Protein AF-A0A930QGH1-F1 (afdb_monomer)

Secondary structure (DSSP, 8-state):
-HHHHHTB-TTS-B---EEEEESSEEETTSTT--GGGGTS--TTEEEE-TTSTTEEEE-TT-HHHHHHHSSSTTSHHHHHHHTT-SEEEEE-TTHHHHHHH--

Structure (mmCIF, N/CA/C/O backbone):
data_AF-A0A930QGH1-F1
#
_entry.id   AF-A0A930QGH1-F1
#
loop_
_atom_site.group_PDB
_atom_site.id
_atom_site.type_symbol
_atom_site.label_atom_id
_atom_site.label_alt_id
_atom_site.label_comp_id
_atom_site.label_asym_id
_atom_site.label_entity_id
_atom_site.label_seq_id
_atom_site.pdbx_PDB_ins_code
_atom_site.Cartn_x
_atom_site.Cartn_y
_atom_site.Cartn_z
_atom_site.occupancy
_atom_site.B_iso_or_equiv
_atom_site.auth_seq_id
_atom_site.auth_comp_id
_atom_site.auth_asym_id
_atom_site.auth_atom_id
_atom_site.pdbx_PDB_model_num
ATOM 1 N N . ALA A 1 1 ? -9.282 -12.373 17.435 1.00 81.69 1 ALA A N 1
ATOM 2 C CA . ALA A 1 1 ? -8.137 -11.911 16.624 1.00 81.69 1 ALA A CA 1
ATOM 3 C C . ALA A 1 1 ? 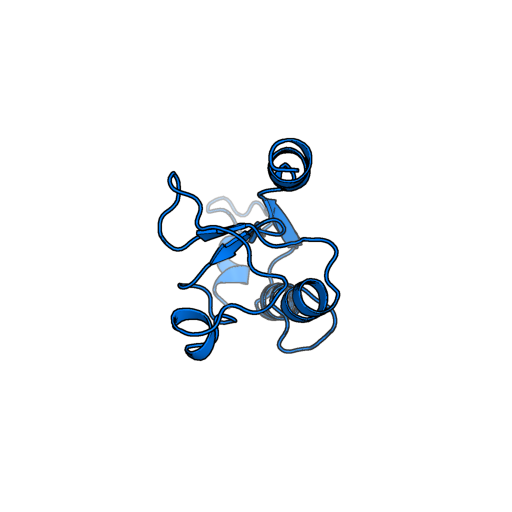-7.399 -10.805 17.374 1.00 81.69 1 ALA A C 1
ATOM 5 O O . ALA A 1 1 ? -8.050 -10.053 18.093 1.00 81.69 1 ALA A O 1
ATOM 6 N N . GLU A 1 2 ? -6.075 -10.709 17.233 1.00 95.25 2 GLU A N 1
ATOM 7 C CA . GLU A 1 2 ? -5.235 -9.706 17.920 1.00 95.25 2 GLU A CA 1
ATOM 8 C C . GLU A 1 2 ? -5.699 -8.260 17.659 1.00 95.25 2 GLU A C 1
ATOM 10 O O . GLU A 1 2 ? -5.768 -7.441 18.574 1.00 95.25 2 GLU A O 1
ATOM 15 N N . THR A 1 3 ? -6.145 -7.967 16.437 1.00 97.00 3 THR A N 1
ATOM 16 C CA . THR A 1 3 ? -6.720 -6.669 16.051 1.00 97.00 3 THR A CA 1
ATOM 17 C C . THR A 1 3 ? -7.930 -6.275 16.902 1.00 97.00 3 THR A C 1
ATOM 19 O O . THR A 1 3 ? -8.034 -5.127 17.329 1.00 97.00 3 THR A O 1
ATOM 22 N N . ALA A 1 4 ? -8.810 -7.220 17.250 1.00 96.38 4 ALA A N 1
ATOM 23 C CA . ALA A 1 4 ? -9.957 -6.951 18.119 1.00 96.38 4 ALA A CA 1
ATOM 24 C C . ALA A 1 4 ? -9.531 -6.556 19.544 1.00 96.38 4 ALA A C 1
ATOM 26 O O . ALA A 1 4 ? -10.135 -5.665 20.141 1.00 96.38 4 ALA A O 1
ATOM 27 N N . ARG A 1 5 ? -8.461 -7.171 20.068 1.00 96.62 5 ARG A N 1
ATOM 28 C CA . ARG A 1 5 ? -7.883 -6.823 21.376 1.00 96.62 5 ARG A CA 1
ATOM 29 C C . ARG A 1 5 ? -7.311 -5.409 21.354 1.00 96.62 5 ARG A C 1
ATOM 31 O O . ARG A 1 5 ? -7.575 -4.626 22.260 1.00 96.62 5 ARG A O 1
ATOM 38 N N . LEU A 1 6 ? -6.581 -5.058 20.296 1.00 96.81 6 LEU A N 1
ATOM 39 C CA . LEU A 1 6 ? -5.945 -3.747 20.156 1.00 96.81 6 LEU A CA 1
ATOM 40 C C . LEU A 1 6 ? -6.942 -2.587 20.043 1.00 96.81 6 LEU A C 1
ATOM 42 O O . LEU A 1 6 ? -6.578 -1.465 20.400 1.00 96.81 6 LEU A O 1
ATOM 46 N N . LYS A 1 7 ? -8.180 -2.821 19.595 1.00 97.56 7 LYS A N 1
ATOM 47 C CA . LYS A 1 7 ? -9.234 -1.790 19.520 1.00 97.56 7 LYS A CA 1
ATOM 48 C C . LYS A 1 7 ? -9.779 -1.365 20.886 1.00 97.56 7 LYS A C 1
ATOM 50 O O . LYS A 1 7 ? -10.416 -0.315 20.981 1.00 97.56 7 LYS A O 1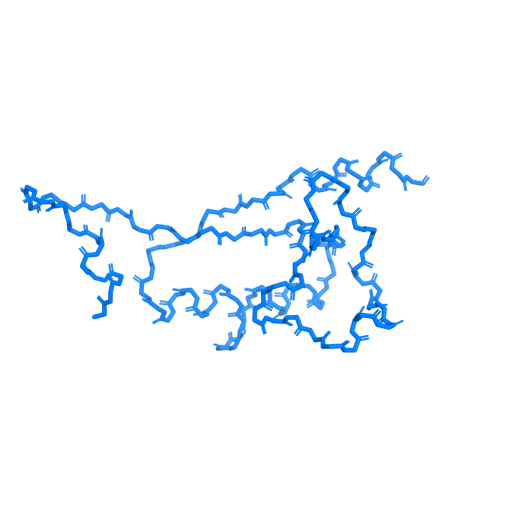
ATOM 55 N N . VAL A 1 8 ? -9.520 -2.136 21.944 1.00 97.69 8 VAL A N 1
ATOM 56 C CA . VAL A 1 8 ? -9.971 -1.841 23.310 1.00 97.69 8 VAL A CA 1
ATOM 57 C C . VAL A 1 8 ? -8.782 -1.394 24.160 1.00 97.69 8 VAL A C 1
ATOM 59 O O . VAL A 1 8 ? -7.756 -2.063 24.246 1.00 97.69 8 VAL A O 1
ATOM 62 N N . LYS A 1 9 ? -8.904 -0.223 24.783 1.00 96.50 9 LYS A N 1
ATOM 63 C CA . LYS A 1 9 ? -7.918 0.324 25.721 1.00 96.50 9 LYS A CA 1
ATOM 64 C C . LYS A 1 9 ? -8.043 -0.372 27.078 1.00 96.50 9 LYS A C 1
ATOM 66 O O . LYS A 1 9 ? -9.101 -0.892 27.419 1.00 96.50 9 LYS A O 1
ATOM 71 N N . ALA A 1 10 ? -7.001 -0.289 27.904 1.00 95.38 10 ALA A N 1
ATOM 72 C CA . ALA A 1 10 ? -7.006 -0.867 29.253 1.00 95.38 10 ALA A CA 1
ATOM 73 C C . ALA A 1 10 ? -8.158 -0.354 30.147 1.00 95.38 10 ALA A C 1
ATOM 75 O O . ALA A 1 10 ? -8.616 -1.069 31.029 1.00 95.38 10 ALA A O 1
ATOM 76 N N . ASN A 1 11 ? -8.658 0.860 29.893 1.00 96.62 11 ASN A N 1
ATOM 77 C CA . ASN A 1 11 ? -9.787 1.459 30.612 1.00 96.62 11 ASN A CA 1
ATOM 78 C C . ASN A 1 11 ? -11.166 1.166 29.982 1.00 96.62 11 ASN A C 1
ATOM 80 O O . ASN A 1 11 ? -12.139 1.836 30.312 1.00 96.62 11 ASN A O 1
ATOM 84 N N . GLY A 1 12 ? -11.253 0.239 29.023 1.00 96.50 12 GLY A N 1
ATOM 85 C CA . GLY A 1 12 ? -12.493 -0.112 28.322 1.00 96.50 12 GLY A CA 1
ATOM 86 C C . GLY A 1 12 ? -12.894 0.837 27.185 1.00 96.50 12 GLY A C 1
ATOM 87 O O . GLY A 1 12 ? -13.831 0.540 26.445 1.00 96.50 12 GLY A O 1
ATOM 88 N N . GLY A 1 13 ? -12.184 1.953 26.989 1.00 97.94 13 GLY A N 1
ATOM 89 C CA . GLY A 1 13 ? -12.426 2.852 25.860 1.00 97.94 13 GLY A CA 1
ATOM 90 C C . GLY A 1 13 ? -12.093 2.196 24.515 1.00 97.94 13 GLY A C 1
ATOM 91 O O . GLY A 1 13 ? -11.143 1.422 24.411 1.00 97.94 13 GLY A O 1
ATOM 92 N N . LYS A 1 14 ? -12.837 2.536 23.460 1.00 97.62 14 LYS A N 1
ATOM 93 C CA . LYS A 1 14 ? -12.564 2.062 22.093 1.00 97.62 14 LYS A CA 1
ATOM 94 C C . LYS A 1 14 ? -11.626 3.021 21.349 1.00 97.62 14 LYS A C 1
ATOM 96 O O . LYS A 1 14 ? -11.580 4.215 21.651 1.00 97.62 14 LYS A O 1
ATOM 101 N N . ARG A 1 15 ? -10.866 2.507 20.382 1.00 97.12 15 ARG A N 1
ATOM 102 C CA . ARG A 1 15 ? -10.087 3.294 19.409 1.00 97.12 15 ARG A CA 1
ATOM 103 C C . ARG A 1 15 ? -10.159 2.657 18.029 1.00 97.12 15 ARG A C 1
ATOM 105 O O . ARG A 1 15 ? -10.315 1.442 17.934 1.00 97.12 15 ARG A O 1
ATOM 112 N N . LEU A 1 16 ? -9.986 3.485 17.002 1.00 97.88 16 LEU A N 1
ATOM 113 C CA . LEU A 1 16 ? -9.712 2.998 15.657 1.00 97.88 16 LEU A CA 1
ATOM 114 C C . LEU A 1 16 ? -8.320 2.370 15.623 1.00 97.88 16 LEU A C 1
ATOM 116 O O . LEU A 1 16 ? -7.373 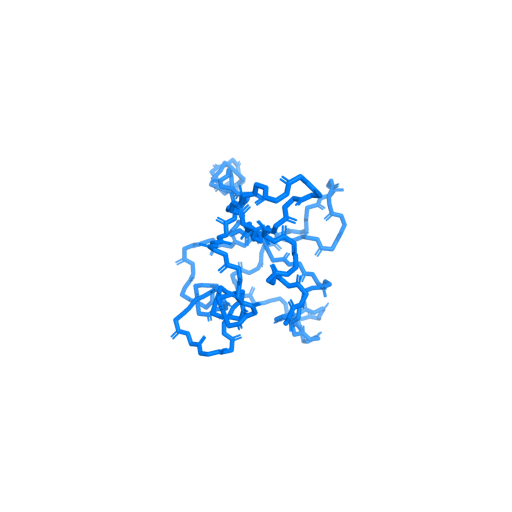2.906 16.207 1.00 97.88 16 LEU A O 1
ATOM 120 N N . LEU A 1 17 ? -8.214 1.239 14.941 1.00 97.94 17 LEU A N 1
ATOM 121 C CA . LEU A 1 17 ? -6.958 0.575 14.645 1.00 97.94 17 LEU A CA 1
ATOM 122 C C . LEU A 1 17 ? -6.683 0.690 13.147 1.00 97.94 17 LEU A C 1
ATOM 124 O O . LEU A 1 17 ? -7.347 0.037 12.343 1.00 97.94 17 LEU A O 1
ATOM 128 N N . LEU A 1 18 ? -5.699 1.512 12.788 1.00 98.31 18 LEU A N 1
ATOM 129 C CA . LEU A 1 18 ? -5.272 1.711 11.406 1.00 98.31 18 LEU A CA 1
ATOM 130 C C . LEU A 1 18 ? -3.968 0.955 11.145 1.00 98.31 18 LEU A C 1
ATOM 132 O O . LEU A 1 18 ? -3.079 0.948 11.998 1.00 98.31 18 LEU A O 1
ATOM 136 N N . SER A 1 19 ? -3.859 0.328 9.976 1.00 98.06 19 SER A N 1
ATOM 137 C CA . SER A 1 19 ? -2.610 -0.276 9.506 1.00 98.06 19 SER A CA 1
ATOM 138 C C . SER A 1 19 ? -1.809 0.743 8.704 1.00 98.06 19 SER A C 1
ATOM 140 O O . SER A 1 19 ? -2.370 1.463 7.884 1.00 98.06 19 SER A O 1
ATOM 142 N N . TYR A 1 20 ? -0.499 0.802 8.904 1.00 98.00 20 TYR A N 1
ATOM 143 C CA . TYR A 1 20 ? 0.374 1.578 8.029 1.00 98.00 20 TYR A CA 1
ATOM 144 C C . TYR A 1 20 ? 0.428 0.942 6.631 1.00 98.00 20 TYR A C 1
ATOM 146 O O . TYR A 1 20 ? 0.684 -0.260 6.504 1.00 98.00 20 TYR A O 1
ATOM 154 N N . MET A 1 21 ? 0.256 1.748 5.584 1.00 98.00 21 MET A N 1
ATOM 155 C CA . MET A 1 21 ? 0.378 1.317 4.194 1.00 98.00 21 MET A CA 1
ATOM 156 C C . MET A 1 21 ? 1.068 2.396 3.356 1.00 98.00 21 MET A C 1
ATOM 158 O O . MET A 1 21 ? 0.500 3.457 3.119 1.00 98.00 21 MET A O 1
ATOM 162 N N . SER A 1 22 ? 2.276 2.109 2.867 1.00 97.88 22 SER A N 1
ATOM 163 C CA . SER A 1 22 ? 2.913 2.960 1.858 1.00 97.88 22 SER A CA 1
ATOM 164 C C . SER A 1 22 ? 2.211 2.784 0.513 1.00 97.88 22 SER A C 1
ATOM 166 O O . SER A 1 22 ? 1.969 1.653 0.088 1.00 97.88 22 SER A O 1
ATOM 168 N N . VAL A 1 23 ? 1.879 3.897 -0.142 1.00 98.06 23 VAL A N 1
ATOM 169 C CA . VAL A 1 23 ? 1.281 3.914 -1.489 1.00 98.06 23 VAL A CA 1
ATOM 170 C C . VAL A 1 23 ? 2.214 4.511 -2.542 1.00 98.06 23 VAL A C 1
ATOM 172 O O . VAL A 1 23 ? 1.964 4.353 -3.735 1.00 98.06 23 VAL A O 1
ATOM 175 N N . GLY A 1 24 ? 3.289 5.177 -2.114 1.00 98.06 24 GLY A N 1
ATOM 176 C CA . GLY A 1 24 ? 4.316 5.748 -2.988 1.00 98.06 24 GLY A CA 1
ATOM 177 C C . GLY A 1 24 ? 5.604 4.928 -3.081 1.00 98.06 24 GLY A C 1
ATOM 178 O O . GLY A 1 24 ? 6.458 5.234 -3.913 1.00 98.06 24 GLY A O 1
ATOM 179 N N . GLU A 1 25 ? 5.757 3.891 -2.254 1.00 98.31 25 GLU A N 1
ATOM 180 C CA . GLU A 1 25 ? 6.915 2.994 -2.259 1.00 98.31 25 GLU A CA 1
ATOM 181 C C . GLU A 1 25 ? 6.504 1.527 -2.129 1.00 98.31 25 GLU A C 1
ATOM 183 O O . GLU A 1 25 ? 5.627 1.170 -1.339 1.00 98.31 25 GLU A O 1
ATOM 188 N N . ALA A 1 26 ? 7.206 0.673 -2.869 1.00 98.31 26 ALA A N 1
ATOM 189 C CA . ALA A 1 26 ? 7.219 -0.763 -2.649 1.00 98.31 26 ALA A 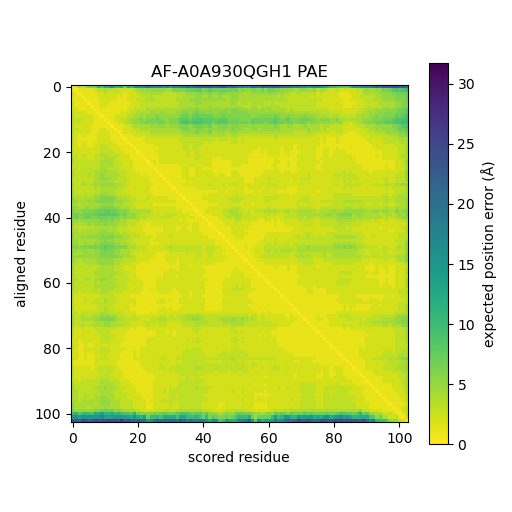CA 1
ATOM 190 C C . ALA A 1 26 ? 8.404 -1.135 -1.755 1.00 98.31 26 ALA A C 1
ATOM 192 O O . ALA A 1 26 ? 9.450 -0.491 -1.821 1.00 98.31 26 ALA A O 1
ATOM 193 N N . ALA A 1 27 ? 8.259 -2.177 -0.940 1.00 98.06 27 ALA A N 1
ATOM 194 C CA . ALA A 1 27 ? 9.318 -2.611 -0.035 1.00 98.06 27 ALA A CA 1
ATOM 195 C C . ALA A 1 27 ? 9.59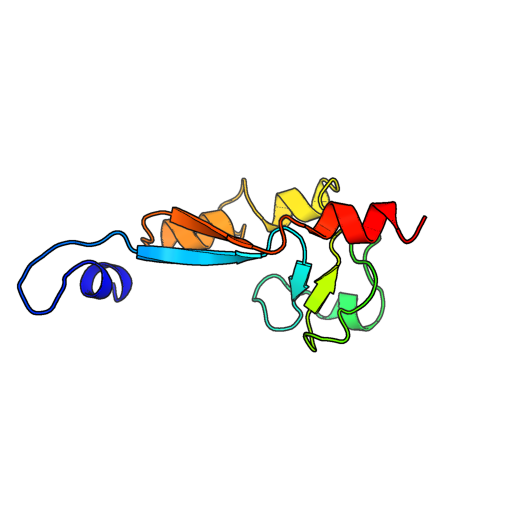2 -4.115 -0.131 1.00 98.06 27 ALA A C 1
ATOM 197 O O . ALA A 1 27 ? 8.657 -4.918 -0.163 1.00 98.06 27 ALA A O 1
ATOM 198 N N . ASP A 1 28 ? 10.871 -4.487 -0.136 1.00 97.75 28 ASP A N 1
ATOM 199 C CA . ASP A 1 28 ? 11.334 -5.866 -0.353 1.00 97.75 28 ASP A CA 1
ATOM 200 C C . ASP A 1 28 ? 11.058 -6.826 0.805 1.00 97.75 28 ASP A C 1
ATOM 202 O O . ASP A 1 28 ? 10.962 -8.039 0.623 1.00 97.75 28 ASP A O 1
ATOM 206 N N . TYR A 1 29 ? 10.817 -6.274 1.985 1.00 96.12 29 TYR A N 1
ATOM 207 C CA . TYR A 1 29 ? 10.403 -6.999 3.178 1.00 96.12 29 TYR A CA 1
ATOM 208 C C . TYR A 1 29 ? 8.876 -7.144 3.305 1.00 96.12 29 TYR A C 1
ATOM 210 O O . TYR A 1 29 ? 8.387 -7.620 4.334 1.00 96.12 29 TYR A O 1
ATOM 218 N N . ARG A 1 30 ? 8.083 -6.710 2.310 1.00 96.62 30 ARG A N 1
ATOM 219 C CA . ARG A 1 30 ? 6.615 -6.852 2.329 1.00 96.62 30 ARG A CA 1
ATOM 220 C C . ARG A 1 30 ? 6.165 -8.165 1.677 1.00 96.62 30 ARG A C 1
ATOM 222 O O . ARG A 1 30 ? 6.790 -8.614 0.722 1.00 96.62 30 ARG A O 1
ATOM 229 N N . PRO A 1 31 ? 5.032 -8.750 2.114 1.00 94.38 31 PRO A N 1
ATOM 230 C CA . PRO A 1 31 ? 4.565 -10.045 1.603 1.00 94.38 31 PRO A CA 1
ATOM 231 C C . PRO A 1 31 ? 4.265 -10.092 0.099 1.00 94.38 31 PRO A C 1
ATOM 233 O O . PRO A 1 31 ? 4.295 -11.168 -0.485 1.00 94.38 31 PRO A O 1
ATOM 236 N N . TYR A 1 32 ? 3.961 -8.950 -0.527 1.00 95.81 32 TYR A N 1
ATOM 237 C CA . TYR A 1 32 ? 3.695 -8.878 -1.966 1.00 95.81 32 TYR A CA 1
ATOM 238 C C . TYR A 1 32 ? 4.971 -8.894 -2.823 1.00 95.81 32 TYR A C 1
ATOM 240 O O . TYR A 1 32 ? 4.873 -8.974 -4.049 1.00 95.81 32 TYR A O 1
ATOM 248 N N . TRP A 1 33 ? 6.156 -8.742 -2.216 1.00 97.88 33 TRP A N 1
ATOM 249 C CA . TRP A 1 33 ? 7.406 -8.658 -2.962 1.00 97.88 33 TRP A CA 1
ATOM 250 C C . TRP A 1 33 ? 7.718 -9.985 -3.646 1.00 97.88 33 TRP A C 1
ATOM 252 O O . TRP A 1 33 ? 7.698 -11.046 -3.020 1.00 97.88 33 TRP A O 1
ATOM 262 N N . LYS A 1 34 ? 8.040 -9.930 -4.939 1.00 97.44 34 LYS A N 1
ATOM 263 C CA . LYS A 1 34 ? 8.430 -11.114 -5.706 1.00 97.44 34 LYS A CA 1
ATOM 264 C C . LYS A 1 34 ? 9.946 -11.186 -5.805 1.00 97.44 34 LYS A C 1
ATOM 266 O O . LYS A 1 34 ? 10.590 -10.207 -6.166 1.00 97.44 34 LYS A O 1
ATOM 271 N N . ALA A 1 35 ? 10.511 -12.367 -5.552 1.00 96.81 35 ALA A N 1
ATOM 272 C CA . ALA A 1 35 ? 11.961 -12.587 -5.588 1.00 96.81 35 ALA A CA 1
ATOM 273 C C . ALA A 1 35 ? 12.604 -12.188 -6.932 1.00 96.81 35 ALA A C 1
ATOM 275 O O . ALA A 1 35 ? 13.744 -11.734 -6.962 1.00 96.81 35 ALA A O 1
ATOM 276 N N . GLU A 1 36 ? 11.849 -12.309 -8.025 1.00 97.38 36 GLU A N 1
ATOM 277 C CA . GLU A 1 36 ? 12.241 -11.940 -9.393 1.00 97.38 36 GLU A CA 1
ATOM 278 C C . GLU A 1 36 ? 12.611 -10.449 -9.513 1.00 97.38 36 GLU A C 1
ATOM 280 O O . GLU A 1 36 ? 13.499 -10.084 -10.282 1.00 97.38 36 GLU A O 1
ATOM 285 N N . TRP A 1 37 ? 12.002 -9.580 -8.695 1.00 97.31 37 TRP A N 1
ATOM 286 C CA . TRP A 1 37 ? 12.255 -8.134 -8.707 1.00 97.31 37 TRP A CA 1
ATOM 287 C C . TRP A 1 37 ? 13.644 -7.754 -8.181 1.00 97.31 37 TRP A C 1
ATOM 289 O O . TRP A 1 37 ? 14.104 -6.638 -8.420 1.00 97.31 37 TRP A O 1
ATOM 299 N N . ASN A 1 38 ? 14.340 -8.678 -7.508 1.00 94.94 38 ASN A N 1
ATOM 300 C CA . ASN A 1 38 ? 15.722 -8.478 -7.065 1.00 94.94 38 ASN A CA 1
ATOM 301 C C . ASN A 1 38 ? 16.713 -8.492 -8.237 1.00 94.94 38 ASN A C 1
ATOM 303 O O . ASN A 1 38 ? 17.792 -7.912 -8.136 1.00 94.94 38 ASN A O 1
ATOM 307 N N . THR A 1 39 ? 16.358 -9.165 -9.334 1.00 95.88 39 THR A N 1
ATOM 308 C CA . THR A 1 39 ? 17.188 -9.279 -10.540 1.00 95.88 39 THR A CA 1
ATOM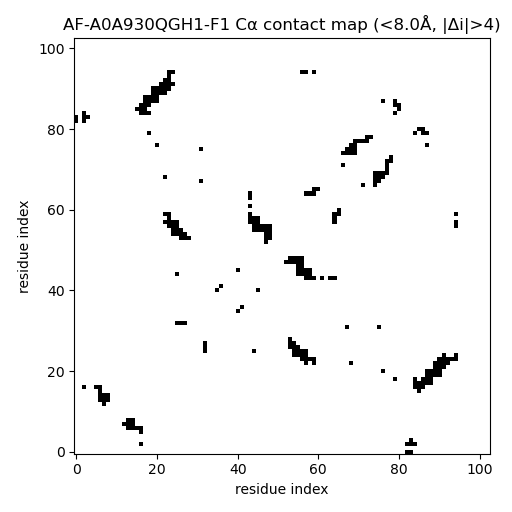 309 C C . THR A 1 39 ? 16.633 -8.465 -11.699 1.00 95.88 39 THR A C 1
ATOM 311 O O . THR A 1 39 ? 17.400 -7.828 -12.415 1.00 95.88 39 THR A O 1
ATOM 314 N N . GLU A 1 40 ? 15.312 -8.454 -11.872 1.00 96.31 40 GLU A N 1
ATOM 315 C CA . GLU A 1 40 ? 14.631 -7.747 -12.953 1.00 96.31 40 GLU A CA 1
ATOM 316 C C . GLU A 1 40 ? 13.467 -6.939 -12.381 1.00 96.31 40 GLU A C 1
ATOM 318 O O . GLU A 1 40 ? 12.398 -7.462 -12.057 1.00 96.31 40 GLU A O 1
ATOM 323 N N . ARG A 1 41 ? 13.690 -5.631 -12.221 1.00 95.06 41 ARG A N 1
ATOM 324 C CA . ARG A 1 41 ? 12.682 -4.736 -11.654 1.00 95.06 41 ARG A CA 1
ATOM 325 C C . ARG A 1 41 ? 11.550 -4.514 -12.663 1.00 95.06 41 ARG A C 1
ATOM 327 O O . ARG A 1 41 ? 11.828 -4.170 -13.814 1.00 95.06 41 ARG A O 1
ATOM 334 N N . PRO A 1 42 ? 10.277 -4.649 -12.249 1.00 97.56 42 PRO A N 1
ATOM 335 C CA . PRO A 1 42 ? 9.160 -4.340 -13.123 1.00 97.56 42 PRO A CA 1
ATOM 336 C C . PRO A 1 42 ? 9.161 -2.846 -13.442 1.00 97.56 42 PRO A C 1
ATOM 338 O O . PRO A 1 42 ? 9.624 -2.026 -12.651 1.00 97.56 42 PRO A O 1
ATOM 341 N N . HIS A 1 43 ? 8.579 -2.473 -14.581 1.00 97.38 43 HIS A N 1
ATOM 342 C CA . HIS A 1 43 ? 8.620 -1.088 -15.041 1.00 97.38 43 HIS A CA 1
ATOM 343 C C . HIS A 1 43 ? 7.996 -0.090 -14.051 1.00 97.38 43 HIS A C 1
ATOM 345 O O . HIS A 1 43 ? 8.256 1.094 -14.152 1.00 97.38 43 HIS A O 1
ATOM 351 N N . TRP A 1 44 ? 7.139 -0.492 -13.120 1.00 97.75 44 TRP A N 1
ATOM 352 C CA . TRP A 1 44 ? 6.555 0.434 -12.149 1.00 97.75 44 TRP A CA 1
ATOM 353 C C . TRP A 1 44 ? 7.435 0.650 -10.911 1.00 97.75 44 TRP A C 1
ATOM 355 O O . TRP A 1 44 ? 7.164 1.561 -10.134 1.00 97.75 44 TRP A O 1
ATOM 365 N N . LEU A 1 45 ? 8.499 -0.132 -10.733 1.00 97.94 45 LEU A N 1
ATOM 366 C CA . LEU A 1 45 ? 9.442 -0.010 -9.627 1.00 97.94 45 LEU A CA 1
ATOM 367 C C . LEU A 1 45 ? 10.625 0.869 -10.056 1.00 97.94 45 LEU A C 1
ATOM 369 O O . LEU A 1 45 ? 11.350 0.535 -10.991 1.00 97.94 45 LEU A O 1
ATOM 373 N N . ALA A 1 46 ? 10.796 2.013 -9.402 1.00 96.31 46 ALA A N 1
ATOM 374 C CA . ALA A 1 46 ? 11.868 2.966 -9.670 1.00 96.31 46 ALA A CA 1
ATOM 375 C C . ALA A 1 46 ? 13.057 2.748 -8.711 1.00 96.31 46 ALA A C 1
ATOM 377 O O . ALA A 1 46 ? 13.318 1.627 -8.265 1.00 96.31 46 ALA A O 1
ATOM 378 N N . GLU A 1 47 ? 13.823 3.805 -8.443 1.00 95.75 47 GLU A N 1
ATOM 379 C CA . GLU A 1 47 ? 15.061 3.699 -7.673 1.00 95.75 47 GLU A CA 1
ATOM 380 C C . GLU A 1 47 ? 14.825 3.405 -6.183 1.00 95.75 47 GLU A C 1
ATOM 382 O O . GLU A 1 47 ? 13.777 3.775 -5.630 1.00 95.75 47 GLU A O 1
ATOM 387 N N . PRO A 1 48 ? 15.793 2.740 -5.517 1.00 96.19 48 PRO A N 1
ATOM 388 C CA . PRO A 1 48 ? 15.762 2.560 -4.074 1.00 96.19 48 PRO A CA 1
ATOM 389 C C . PRO A 1 48 ? 15.785 3.913 -3.361 1.00 96.19 48 PRO A C 1
ATOM 391 O O . PRO A 1 48 ? 16.448 4.856 -3.796 1.00 96.19 48 PRO A O 1
ATOM 394 N N . ASN A 1 49 ? 15.093 3.989 -2.231 1.00 95.50 49 ASN A N 1
ATOM 395 C CA . ASN A 1 49 ? 15.163 5.124 -1.330 1.00 95.50 49 ASN A CA 1
ATOM 396 C C . ASN A 1 49 ? 16.431 4.996 -0.456 1.00 95.50 49 ASN A C 1
ATOM 398 O O . ASN A 1 49 ? 16.503 4.087 0.373 1.00 95.50 49 ASN A O 1
ATOM 402 N N . PRO A 1 50 ? 17.438 5.880 -0.599 1.00 94.19 50 PRO A N 1
ATOM 403 C CA . PRO A 1 50 ? 18.673 5.786 0.180 1.00 94.19 50 PRO A CA 1
ATOM 404 C C . PRO A 1 50 ? 18.463 6.041 1.680 1.00 94.19 50 PRO A C 1
ATOM 406 O O . PRO A 1 50 ? 19.269 5.591 2.490 1.00 94.19 50 PRO A O 1
ATOM 409 N N . GLU A 1 51 ? 17.390 6.738 2.060 1.00 94.44 51 GLU A N 1
ATOM 410 C CA . GLU A 1 51 ? 17.047 7.011 3.460 1.00 94.44 51 GLU A CA 1
ATOM 411 C C . GLU A 1 51 ? 16.320 5.829 4.118 1.00 94.44 51 GLU A C 1
ATOM 413 O O . GLU A 1 51 ? 16.320 5.706 5.343 1.00 94.44 51 GLU A O 1
ATOM 418 N N . TRP A 1 52 ? 15.741 4.933 3.310 1.00 95.38 52 TRP A N 1
ATOM 419 C CA . TRP A 1 52 ? 14.967 3.777 3.759 1.00 95.38 52 TRP A CA 1
ATOM 420 C C . TRP A 1 52 ? 15.387 2.506 3.009 1.00 95.38 52 TRP A C 1
ATOM 422 O O . TRP A 1 52 ? 14.776 2.145 2.000 1.00 95.38 52 TRP A O 1
ATOM 432 N N . PRO A 1 53 ? 16.420 1.795 3.502 1.00 96.62 53 PRO A N 1
ATOM 433 C CA . PRO A 1 53 ? 16.893 0.561 2.888 1.00 96.62 53 PRO A CA 1
ATOM 434 C C . PRO A 1 53 ? 15.776 -0.472 2.706 1.00 96.62 53 PRO A C 1
ATOM 436 O O . PRO A 1 53 ? 15.009 -0.749 3.629 1.00 96.62 53 PRO A O 1
ATOM 439 N N . GLY A 1 54 ? 15.705 -1.042 1.504 1.00 96.81 54 GLY A N 1
ATOM 440 C CA . GLY A 1 54 ? 14.675 -2.004 1.108 1.00 96.81 54 GLY A CA 1
ATOM 441 C C . GLY A 1 54 ? 13.374 -1.375 0.603 1.00 96.81 54 GLY A C 1
ATOM 442 O O . GLY A 1 54 ? 12.512 -2.101 0.112 1.00 96.81 54 GLY A O 1
ATOM 443 N N . SER A 1 55 ? 13.229 -0.047 0.662 1.00 97.81 55 SER A N 1
ATOM 444 C CA . SER A 1 55 ? 12.132 0.684 0.020 1.00 97.81 55 SER A CA 1
ATOM 445 C C . SER A 1 55 ? 12.546 1.221 -1.350 1.00 97.81 55 SER A C 1
ATOM 447 O O . SER A 1 55 ? 13.676 1.659 -1.555 1.00 97.81 55 SER A O 1
ATOM 449 N N . TYR A 1 56 ? 11.609 1.229 -2.292 1.00 97.88 56 TYR A N 1
ATOM 450 C CA . TYR A 1 56 ? 11.807 1.625 -3.685 1.00 97.88 56 TYR A CA 1
ATOM 451 C C . TYR A 1 56 ? 10.635 2.487 -4.133 1.00 97.88 56 TYR A C 1
ATOM 453 O O . TYR A 1 56 ? 9.479 2.122 -3.900 1.00 97.88 56 TYR A O 1
ATOM 461 N N . LYS A 1 57 ? 10.900 3.612 -4.808 1.00 97.88 57 LYS A N 1
ATOM 462 C CA . LYS A 1 57 ? 9.826 4.482 -5.309 1.00 97.88 57 LYS A CA 1
ATOM 463 C C . LYS A 1 57 ? 8.945 3.704 -6.287 1.00 97.88 57 LYS A C 1
ATOM 465 O O . LYS A 1 57 ? 9.439 3.100 -7.234 1.00 97.88 57 LYS A O 1
ATOM 470 N N . ALA A 1 58 ? 7.635 3.720 -6.074 1.00 98.06 58 ALA A N 1
ATOM 471 C CA . ALA A 1 58 ? 6.669 3.115 -6.981 1.00 98.06 58 ALA A CA 1
ATOM 472 C C . ALA A 1 58 ? 6.104 4.196 -7.905 1.00 98.06 58 ALA A C 1
ATOM 474 O O . ALA A 1 58 ? 5.697 5.266 -7.449 1.00 98.06 58 ALA A O 1
ATOM 475 N N . ARG A 1 59 ? 6.047 3.923 -9.211 1.00 97.81 59 ARG A N 1
ATOM 476 C CA . ARG A 1 59 ? 5.303 4.731 -10.186 1.00 97.81 59 ARG A CA 1
ATOM 477 C C . ARG A 1 59 ? 3.825 4.580 -9.861 1.00 97.81 59 ARG A C 1
ATOM 479 O O . ARG A 1 59 ? 3.143 3.719 -10.408 1.00 97.81 59 ARG A O 1
ATOM 486 N N . TYR A 1 60 ? 3.359 5.409 -8.934 1.00 97.44 60 TYR A N 1
ATOM 487 C CA . TYR A 1 60 ? 2.086 5.254 -8.232 1.00 97.44 60 TYR A CA 1
ATOM 488 C C . TYR A 1 60 ? 0.855 5.291 -9.142 1.00 97.44 60 TYR A C 1
ATOM 490 O O . TYR A 1 60 ? -0.234 4.987 -8.688 1.00 97.44 60 TYR A O 1
ATOM 498 N N . TRP A 1 61 ? 1.010 5.676 -10.408 1.00 97.44 61 TRP A N 1
ATOM 499 C CA . TRP A 1 61 ? -0.042 5.681 -11.423 1.00 97.44 61 TRP A CA 1
ATOM 500 C C . TRP A 1 61 ? -0.151 4.368 -12.218 1.00 97.44 61 TRP A C 1
ATOM 502 O O . TRP A 1 61 ? -1.058 4.235 -13.038 1.00 97.44 61 TRP A O 1
ATOM 512 N N . SER A 1 62 ? 0.777 3.420 -12.044 1.00 98.38 62 SER A N 1
ATOM 513 C CA . SER A 1 62 ? 0.750 2.132 -12.745 1.00 98.38 62 SER A CA 1
ATOM 514 C C . SER A 1 62 ? -0.400 1.259 -12.246 1.00 98.38 62 SER A C 1
ATOM 516 O O . SER A 1 62 ? -0.649 1.141 -11.045 1.00 98.38 62 SER A O 1
ATOM 518 N N . LYS A 1 63 ? -1.076 0.597 -13.192 1.00 98.31 63 LYS A N 1
ATOM 519 C CA . LYS A 1 63 ? -2.150 -0.346 -12.881 1.00 98.31 63 LYS A CA 1
ATOM 520 C C . LYS A 1 63 ? -1.629 -1.530 -12.066 1.00 98.31 63 LYS A C 1
ATOM 522 O O . LYS A 1 63 ? -2.279 -1.942 -11.118 1.00 98.31 63 LYS A O 1
ATOM 527 N N . GLU A 1 64 ? -0.459 -2.053 -12.402 1.00 98.38 64 GLU A N 1
ATOM 528 C CA . GLU A 1 64 ? 0.164 -3.180 -11.712 1.00 98.38 64 GLU A CA 1
ATOM 529 C C . GLU A 1 64 ? 0.457 -2.855 -10.245 1.00 98.38 64 GLU A C 1
ATOM 531 O O . GLU A 1 64 ? 0.298 -3.715 -9.382 1.00 98.38 64 GLU A O 1
ATOM 536 N N . TRP A 1 65 ? 0.831 -1.607 -9.951 1.00 98.44 65 TRP A N 1
ATOM 537 C CA . TRP A 1 65 ? 0.977 -1.150 -8.573 1.00 98.44 65 TRP A CA 1
ATOM 538 C C . TRP A 1 65 ? -0.372 -1.058 -7.852 1.00 98.44 65 TRP A C 1
ATOM 540 O O . TRP A 1 65 ? -0.499 -1.526 -6.723 1.00 98.44 65 TRP A O 1
ATOM 550 N N . HIS A 1 66 ? -1.409 -0.532 -8.509 1.00 98.50 66 HIS A N 1
ATOM 551 C CA . HIS A 1 66 ? -2.763 -0.532 -7.949 1.00 98.50 66 HIS A CA 1
ATOM 552 C C . HIS A 1 66 ? -3.279 -1.945 -7.653 1.00 98.50 66 HIS A C 1
ATOM 554 O O . HIS A 1 66 ? -3.819 -2.162 -6.573 1.00 98.50 66 HIS A O 1
ATOM 560 N N . ASP A 1 67 ? -3.062 -2.902 -8.560 1.00 98.44 67 ASP A N 1
ATOM 561 C CA . ASP A 1 67 ? -3.503 -4.295 -8.407 1.00 98.44 67 ASP A CA 1
ATOM 562 C C . ASP A 1 67 ? -2.823 -4.989 -7.206 1.00 98.44 67 ASP A C 1
ATOM 564 O O . ASP A 1 67 ? -3.411 -5.872 -6.584 1.00 98.44 67 ASP A O 1
ATOM 568 N N . ILE A 1 68 ? -1.596 -4.580 -6.851 1.00 98.31 68 ILE A N 1
ATOM 569 C CA . ILE A 1 68 ? -0.913 -5.024 -5.622 1.00 98.31 68 ILE A CA 1
ATOM 570 C C . ILE A 1 68 ? -1.565 -4.404 -4.381 1.00 98.31 68 ILE A C 1
ATOM 572 O O . ILE A 1 68 ? -1.674 -5.057 -3.340 1.00 98.31 68 ILE A O 1
ATOM 576 N N . LEU A 1 69 ? -1.972 -3.137 -4.466 1.00 98.31 69 LEU A N 1
ATOM 577 C CA . LEU A 1 69 ? -2.505 -2.400 -3.328 1.00 98.31 69 LEU A CA 1
ATOM 578 C C . LEU A 1 69 ? -3.953 -2.763 -3.002 1.00 98.31 69 LEU A C 1
ATOM 580 O O . LEU A 1 69 ? -4.265 -2.868 -1.819 1.00 98.31 69 LEU A O 1
ATOM 584 N N . TYR A 1 70 ? -4.837 -2.931 -3.987 1.00 98.19 70 TYR A N 1
ATOM 585 C CA . TYR A 1 70 ? -6.267 -3.126 -3.732 1.00 98.19 70 TYR A CA 1
ATOM 586 C C . TYR A 1 70 ? -7.021 -3.824 -4.871 1.00 98.19 70 TYR A C 1
ATOM 588 O O . TYR A 1 70 ? -6.591 -3.850 -6.022 1.00 98.19 70 TYR A O 1
ATOM 596 N N . GLY A 1 71 ? -8.223 -4.307 -4.552 1.00 97.19 71 GLY A N 1
ATOM 597 C CA . GLY A 1 71 ? -9.215 -4.759 -5.530 1.00 97.19 71 GLY A CA 1
ATOM 598 C C . GLY A 1 71 ? -9.243 -6.270 -5.746 1.00 97.19 71 GLY A C 1
ATOM 599 O O . GLY A 1 71 ? -9.927 -6.738 -6.657 1.00 97.19 71 GLY A O 1
ATOM 600 N N . SER A 1 72 ? -8.534 -7.040 -4.919 1.00 97.25 72 SER A N 1
ATOM 601 C CA . SER A 1 72 ? -8.595 -8.503 -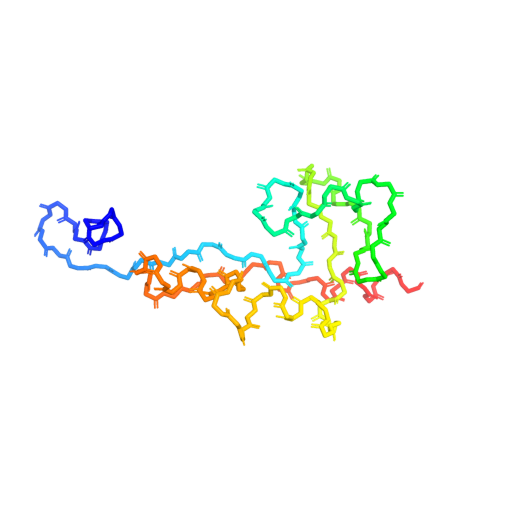4.921 1.00 97.25 72 SER A CA 1
ATOM 602 C C . SER A 1 72 ? -8.349 -9.065 -3.517 1.00 97.25 72 SER A C 1
ATOM 604 O O . SER A 1 72 ? -7.669 -8.413 -2.735 1.00 97.25 72 SER A O 1
ATOM 606 N N . PRO A 1 73 ? -8.836 -10.275 -3.178 1.00 96.94 73 PRO A N 1
ATOM 607 C CA . PRO A 1 73 ? -8.647 -10.859 -1.843 1.00 96.94 73 PRO A CA 1
ATOM 608 C C . PRO A 1 73 ? -7.186 -10.986 -1.384 1.00 96.94 73 PRO A C 1
ATOM 610 O O . PRO A 1 73 ? -6.930 -11.020 -0.182 1.00 96.94 73 PRO A O 1
ATOM 613 N N . ASP A 1 74 ? -6.250 -11.041 -2.333 1.00 95.50 74 ASP A N 1
ATOM 614 C CA . ASP A 1 74 ? -4.813 -11.172 -2.079 1.00 95.50 74 ASP A CA 1
ATOM 615 C C . ASP A 1 74 ? -4.071 -9.820 -2.115 1.00 95.50 74 ASP A C 1
ATOM 617 O O . ASP A 1 74 ? -2.871 -9.763 -1.838 1.00 95.50 74 ASP A O 1
ATOM 6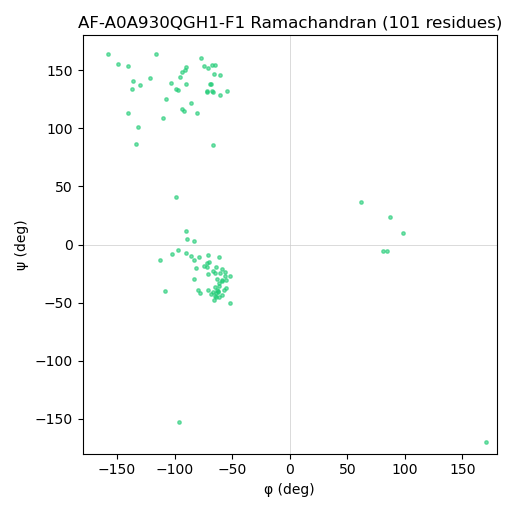21 N N . ALA A 1 75 ? -4.761 -8.723 -2.449 1.00 97.94 75 ALA A N 1
ATOM 622 C CA . ALA A 1 75 ? -4.177 -7.388 -2.481 1.00 97.94 75 ALA A CA 1
ATOM 623 C C . ALA A 1 75 ? -3.953 -6.834 -1.067 1.00 97.94 75 ALA A C 1
ATOM 625 O O . ALA A 1 75 ? -4.624 -7.193 -0.098 1.00 97.94 75 ALA A O 1
ATOM 626 N N . TYR A 1 76 ? -2.985 -5.932 -0.928 1.00 97.81 76 TYR A N 1
ATOM 627 C CA . TYR A 1 76 ? -2.452 -5.561 0.379 1.00 97.81 76 TYR A CA 1
ATOM 628 C C . TYR A 1 76 ? -3.479 -4.875 1.298 1.00 97.81 76 TYR A C 1
ATOM 630 O O . TYR A 1 76 ? -3.562 -5.202 2.484 1.00 97.81 76 TYR A O 1
ATOM 638 N N . LEU A 1 77 ? -4.304 -3.970 0.763 1.00 98.06 77 LEU A N 1
ATOM 639 C CA . LEU A 1 77 ? -5.397 -3.336 1.503 1.00 98.06 77 LEU A CA 1
ATOM 640 C C . LEU A 1 77 ? -6.489 -4.346 1.869 1.00 98.06 77 LEU A C 1
ATOM 642 O O . LEU A 1 77 ? -6.987 -4.323 2.993 1.00 98.06 77 LEU A O 1
ATOM 646 N N . ASP A 1 78 ? -6.836 -5.252 0.960 1.00 97.94 78 ASP A N 1
ATOM 647 C CA . ASP A 1 78 ? -7.840 -6.287 1.200 1.00 97.94 78 ASP A CA 1
ATOM 648 C C . ASP A 1 78 ? -7.401 -7.249 2.317 1.00 97.94 78 ASP A C 1
ATOM 650 O O . ASP A 1 78 ? -8.194 -7.565 3.207 1.00 97.94 78 ASP A O 1
ATOM 654 N N . LEU A 1 79 ? -6.112 -7.604 2.375 1.00 97.19 79 LEU A N 1
ATOM 655 C CA . LEU A 1 79 ? -5.519 -8.355 3.488 1.00 97.19 79 LEU A CA 1
ATOM 656 C C . LEU A 1 79 ? -5.591 -7.582 4.817 1.00 97.19 79 LEU A C 1
ATOM 658 O O . LEU A 1 79 ? -5.892 -8.168 5.861 1.00 97.19 79 LEU A O 1
ATOM 662 N N . ILE A 1 80 ? -5.358 -6.263 4.803 1.00 97.38 80 ILE A N 1
ATOM 663 C CA . ILE A 1 80 ? -5.511 -5.393 5.984 1.00 97.38 80 ILE A CA 1
ATOM 664 C C . ILE A 1 80 ? -6.965 -5.406 6.480 1.00 97.38 80 ILE A C 1
ATOM 666 O O . ILE A 1 80 ? -7.209 -5.547 7.684 1.00 97.38 80 ILE A O 1
ATOM 670 N N . MET A 1 81 ? -7.937 -5.295 5.571 1.00 97.12 81 MET A N 1
ATOM 671 C CA . MET A 1 81 ? -9.358 -5.361 5.918 1.00 97.12 81 MET A CA 1
ATOM 672 C C . MET A 1 81 ? -9.735 -6.740 6.469 1.00 97.12 81 MET A C 1
ATOM 674 O O . MET A 1 81 ? -10.381 -6.825 7.516 1.00 97.12 81 MET A O 1
ATOM 678 N N . ALA A 1 82 ? -9.281 -7.819 5.826 1.00 96.94 82 ALA A N 1
ATOM 679 C CA . ALA A 1 82 ? -9.527 -9.194 6.258 1.00 96.94 82 ALA A CA 1
ATOM 680 C C . ALA A 1 82 ? -8.934 -9.489 7.648 1.00 96.94 82 ALA A C 1
ATOM 682 O O . ALA A 1 82 ? -9.534 -10.216 8.442 1.00 96.94 82 ALA A O 1
ATOM 683 N N . ALA A 1 83 ? -7.799 -8.872 7.994 1.00 96.69 83 ALA A N 1
ATOM 684 C CA . ALA A 1 83 ? -7.205 -8.950 9.329 1.00 96.69 83 ALA A CA 1
ATOM 685 C C . ALA A 1 83 ? -8.002 -8.185 10.411 1.00 96.69 83 ALA A C 1
ATOM 687 O O . ALA A 1 83 ? -7.722 -8.318 11.608 1.00 96.69 83 ALA A O 1
ATOM 688 N N . GLY A 1 84 ? -9.013 -7.401 10.026 1.00 97.62 84 GLY A N 1
ATOM 689 C CA . GLY A 1 84 ? -9.922 -6.711 10.937 1.00 97.62 84 GLY A CA 1
ATOM 690 C C . GLY A 1 84 ? -9.433 -5.342 11.404 1.00 97.62 84 GLY A C 1
ATOM 691 O O . GLY A 1 84 ? -9.859 -4.888 12.469 1.00 97.62 84 GLY A O 1
ATOM 692 N N . PHE A 1 85 ? -8.545 -4.679 10.659 1.00 98.31 85 PHE A N 1
ATOM 693 C CA . PHE A 1 85 ? -8.256 -3.255 10.865 1.00 98.31 85 PHE A CA 1
ATOM 694 C C . PHE A 1 85 ? -9.474 -2.392 10.500 1.00 98.31 85 PHE A C 1
ATOM 696 O O . PHE A 1 85 ? -10.322 -2.804 9.715 1.00 98.31 85 PHE A O 1
ATOM 703 N N . ASP A 1 86 ? -9.581 -1.199 11.089 1.00 97.94 86 ASP A N 1
ATOM 704 C CA . ASP A 1 86 ? -10.650 -0.240 10.763 1.00 97.94 86 ASP A CA 1
ATOM 705 C C . ASP A 1 86 ? -10.324 0.607 9.520 1.00 97.94 86 ASP A C 1
ATOM 707 O O . ASP A 1 86 ? -11.193 1.292 8.990 1.00 97.94 86 ASP A O 1
ATOM 711 N N . GLY A 1 87 ?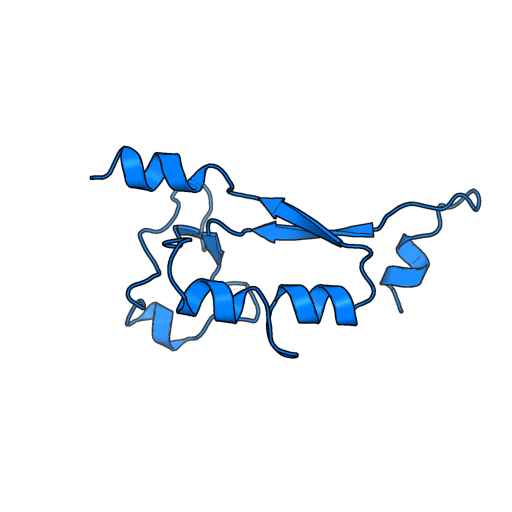 -9.070 0.580 9.063 1.00 97.12 87 GLY A N 1
ATOM 712 C CA . GLY A 1 87 ? -8.612 1.291 7.875 1.00 97.12 87 GLY A CA 1
ATOM 713 C C . GLY A 1 87 ? -7.093 1.261 7.726 1.00 97.12 87 GLY A C 1
ATOM 714 O O . GLY A 1 87 ? -6.393 0.563 8.468 1.00 97.12 87 GLY A O 1
ATOM 715 N N . ALA A 1 88 ? -6.586 2.054 6.784 1.00 98.06 88 ALA A N 1
ATOM 716 C CA . ALA A 1 88 ? -5.160 2.224 6.540 1.00 98.06 88 ALA A CA 1
ATOM 717 C C . ALA A 1 88 ? -4.734 3.694 6.683 1.00 98.06 88 ALA A C 1
ATOM 719 O O . ALA A 1 88 ? -5.468 4.607 6.309 1.00 98.06 88 ALA A O 1
ATOM 720 N N . PHE A 1 89 ? -3.539 3.910 7.224 1.00 98.19 89 PHE A N 1
ATOM 721 C CA . PHE A 1 89 ? -2.825 5.179 7.178 1.00 98.19 89 PHE A CA 1
ATOM 722 C C . PHE A 1 89 ? -1.914 5.166 5.949 1.00 98.19 89 PHE A C 1
ATOM 724 O O . PHE A 1 89 ? -1.007 4.334 5.875 1.00 98.19 89 PHE A O 1
ATOM 731 N N . LEU A 1 90 ? -2.198 6.045 4.987 1.00 98.25 90 LEU A N 1
ATOM 732 C CA . LEU A 1 90 ? -1.511 6.084 3.697 1.00 98.25 90 LEU A CA 1
ATOM 733 C C . LEU A 1 90 ? -0.244 6.929 3.798 1.00 98.25 90 LEU A C 1
ATOM 735 O O . LEU A 1 90 ? -0.325 8.109 4.137 1.00 98.25 90 LEU A O 1
ATOM 739 N N . ASP A 1 91 ? 0.899 6.329 3.485 1.00 97.81 91 ASP A N 1
ATOM 740 C CA . ASP A 1 91 ? 2.201 6.989 3.548 1.00 97.81 91 ASP A CA 1
ATOM 741 C C . ASP A 1 91 ? 2.881 7.104 2.176 1.00 97.81 91 ASP A C 1
ATOM 743 O O . ASP A 1 91 ? 2.510 6.429 1.210 1.00 97.81 91 ASP A O 1
ATOM 747 N N . VAL A 1 92 ? 3.890 7.974 2.104 1.00 97.38 92 VAL A N 1
ATOM 748 C CA . VAL A 1 92 ? 4.654 8.321 0.895 1.00 97.38 92 VAL A CA 1
ATOM 749 C C . VAL A 1 92 ? 3.764 8.947 -0.187 1.00 97.38 92 VAL A C 1
ATOM 751 O O . VAL A 1 92 ? 3.920 8.746 -1.392 1.00 97.38 92 VAL A O 1
ATOM 754 N N . MET A 1 93 ? 2.795 9.749 0.260 1.00 97.06 93 MET A N 1
ATOM 755 C CA . MET A 1 93 ? 1.908 10.537 -0.606 1.00 97.06 93 MET A CA 1
ATOM 756 C C . MET A 1 93 ? 2.668 11.600 -1.413 1.00 97.06 93 MET A C 1
ATOM 758 O O . MET A 1 93 ? 2.166 12.098 -2.415 1.00 97.06 93 MET A O 1
ATOM 762 N N . ASP A 1 94 ? 3.874 11.953 -0.981 1.00 95.88 94 ASP A N 1
ATOM 763 C CA . ASP A 1 94 ? 4.807 12.887 -1.605 1.00 95.88 94 ASP A CA 1
ATOM 764 C C . ASP A 1 94 ? 5.665 12.258 -2.717 1.00 95.88 94 ASP A C 1
ATOM 766 O O . ASP A 1 94 ? 6.460 12.964 -3.334 1.00 95.88 94 ASP A O 1
ATOM 770 N N . ALA A 1 95 ? 5.468 10.976 -3.062 1.00 96.38 95 ALA A N 1
ATOM 771 C CA . ALA A 1 95 ? 6.169 10.325 -4.177 1.00 96.38 95 ALA A CA 1
ATOM 772 C C . ALA A 1 95 ? 6.072 11.105 -5.503 1.00 96.38 95 ALA A C 1
ATOM 774 O O . ALA A 1 95 ? 6.972 11.026 -6.338 1.00 96.38 95 ALA A O 1
ATOM 775 N N . TRP A 1 96 ? 5.016 11.901 -5.701 1.00 95.94 96 TRP A N 1
ATOM 776 C CA . TRP A 1 96 ? 4.895 12.791 -6.859 1.00 95.94 96 TRP A CA 1
ATOM 777 C C . TRP A 1 96 ? 6.035 13.813 -6.966 1.00 95.94 96 TRP A C 1
ATOM 779 O O . TRP A 1 96 ? 6.406 14.173 -8.083 1.00 95.94 96 TRP A O 1
ATOM 789 N N . GLN A 1 97 ? 6.605 14.274 -5.846 1.00 96.12 97 GLN A N 1
ATOM 790 C CA . GLN A 1 97 ? 7.719 15.228 -5.839 1.00 96.12 97 GLN A CA 1
ATOM 791 C C . GLN A 1 97 ? 8.960 14.588 -6.452 1.00 96.12 97 GLN A C 1
ATOM 793 O O . GLN A 1 97 ? 9.522 15.137 -7.397 1.00 96.12 97 GLN A O 1
ATOM 798 N N . TYR A 1 98 ? 9.281 13.363 -6.024 1.00 95.06 98 TYR A N 1
ATOM 799 C CA . TYR A 1 98 ? 10.375 12.573 -6.586 1.00 95.06 98 TYR A CA 1
ATOM 800 C C . TYR A 1 98 ? 10.274 12.463 -8.117 1.00 95.06 98 TYR A C 1
ATOM 802 O O . TYR A 1 98 ? 11.228 12.790 -8.821 1.00 95.06 98 TYR A O 1
ATOM 810 N N . PHE A 1 99 ? 9.110 12.083 -8.655 1.00 95.06 99 PHE A N 1
ATOM 811 C CA . PHE A 1 99 ? 8.933 11.933 -10.108 1.00 95.06 99 PHE A CA 1
ATOM 812 C C . PHE A 1 99 ? 8.830 13.260 -10.870 1.00 95.06 99 PHE A C 1
ATOM 814 O O . PHE A 1 99 ? 9.002 13.287 -12.088 1.00 95.06 99 PHE A O 1
ATOM 821 N N . LYS A 1 100 ? 8.540 14.369 -10.186 1.00 94.38 100 LYS A N 1
ATOM 822 C CA . LYS A 1 100 ? 8.561 15.703 -10.791 1.00 94.38 100 LYS A CA 1
ATOM 823 C C . LYS A 1 100 ? 9.982 16.254 -10.901 1.00 94.38 100 LYS A C 1
ATOM 825 O O . LYS A 1 100 ? 10.279 16.923 -11.887 1.00 94.38 100 LYS A O 1
ATOM 830 N N . GLU A 1 101 ? 10.810 16.020 -9.890 1.00 92.12 101 GLU A N 1
ATOM 831 C CA . GLU A 1 101 ? 12.169 16.562 -9.785 1.00 92.12 101 GLU A CA 1
ATOM 832 C C . GLU A 1 101 ? 13.195 15.740 -10.568 1.00 92.12 101 GLU A C 1
ATOM 834 O O . GLU A 1 101 ? 14.148 16.303 -11.094 1.00 92.12 101 GLU A O 1
ATOM 839 N N . ASN A 1 102 ? 12.963 14.434 -10.717 1.00 81.44 102 ASN A N 1
ATOM 840 C CA . ASN A 1 102 ? 13.835 13.511 -11.451 1.00 81.44 102 ASN A CA 1
ATOM 841 C C . ASN A 1 102 ? 13.325 13.237 -12.879 1.00 81.44 102 ASN A C 1
ATOM 843 O O . ASN A 1 102 ? 13.308 12.087 -13.320 1.00 81.44 102 ASN A O 1
ATOM 847 N N . LYS A 1 103 ? 12.843 14.280 -13.569 1.00 56.25 103 LYS A N 1
ATOM 848 C CA . LYS A 1 103 ? 12.422 14.189 -14.977 1.00 56.25 103 LYS A CA 1
ATOM 849 C C . LYS A 1 103 ? 13.587 13.981 -15.934 1.00 56.25 103 LYS A C 1
ATOM 851 O O . LYS A 1 103 ? 14.612 14.673 -15.760 1.00 56.25 103 LYS A O 1
#

Sequence (103 aa):
AETARLKVKANGGKRLLLSYMSVGEAADYRPYWKAEWNTERPHWLAEPNPEWPGSYKARYWSKEWHDILYGSPDAYLDLIMAAGFDGAFLDVMDAWQYFKENK

Radius of gyration: 15.83 Å; Cα contacts (8 Å, |Δi|>4): 139; chains: 1; bounding box: 31×29×46 Å

pLDDT: mean 96.36, std 4.66, range [56.25, 98.5]

Nearest PDB structures (foldseek):
  2aam-assembly1_A  TM=9.670E-01  e=1.575E-07  Thermotoga maritima
  6ojb-assembly1_A  TM=8.248E-01  e=2.577E-02  Aspergillus fumigatus Af293
  3qgv-assembly1_A  TM=6.461E-01  e=8.593E-01  Pyrococcus woesei
  1mxg-assembly1_A  TM=7.097E-01  e=9.193E-01  Pyrococcus woesei

Foldseek 3Di:
DVQVVVQADPVRDGDAFAAEDELQKDFCPDPLHDPVCVPPNDPQWAAADPVDPRITGGVNPDPVSVVQCDDDCNHDQNVVVVVPGPYYDYPPPVSVVVVVVVD

Solvent-accessible surface area (backbone atoms only — not comparable to full-atom values): 6109 Å² total; per-residue (Å²): 110,72,48,65,55,69,25,43,44,99,86,72,47,78,52,86,42,63,40,84,40,62,64,16,41,47,43,68,90,41,92,86,49,58,79,62,48,81,81,54,62,53,92,45,54,56,61,70,39,88,92,42,84,60,30,22,38,33,47,66,83,36,64,72,55,46,54,50,42,37,92,42,82,86,8,54,51,37,42,44,48,74,63,54,41,77,46,70,46,79,34,52,82,62,41,62,53,59,62,63,74,69,109

Mean predicted aligned error: 2.92 Å